Protein AF-X1QYJ2-F1 (afdb_monomer_lite)

Sequence (164 aa):
ENPDHSITTELITDHGEVVIMKATISLGDGVISTGFAEETRGSTQINQTSALENCETSAVGRALAFFGLAGTEIASADEVATAITQQHEKKLFASFVKTTQANEDNHDSLLAVREFLAEDNFDAAREAWAEISDDDKGSIWTATTKGGWLTTDERHKMKTWPSQ

Foldseek 3Di:
DQPFWDKDKDFPDDPPFKTKIKIFIGGHVGTQFMFIFMFGQPPDPCSVPCRHVLRRVRGVVRRCVSSVVDDDDDPDPVSVVVVVVVVVVVVVVVLVVLLVVLCVVLVVLLVQLVVCVVVLVLVSNVVSVVVRDPSSVVSLVPPPDDPGSDDPVSVVCNVPPDDD

Organism: NCBI:txid412755

Radius of gyration: 29.29 Å; chains: 1; bounding box: 62×26×76 Å

pLDDT: mean 82.9, std 13.65, range [44.88, 96.81]

Structure (mmCIF, N/CA/C/O backbone):
data_AF-X1QYJ2-F1
#
_entry.id   AF-X1QYJ2-F1
#
loop_
_atom_site.group_PDB
_atom_site.id
_atom_site.type_symbol
_atom_site.label_atom_id
_atom_site.label_alt_id
_atom_site.label_comp_id
_atom_site.label_asym_id
_atom_site.label_entity_id
_atom_site.label_seq_id
_atom_site.pdbx_PDB_ins_code
_atom_site.Cartn_x
_atom_site.Cartn_y
_atom_site.Cartn_z
_atom_site.occupancy
_atom_site.B_iso_or_equiv
_atom_site.auth_seq_id
_atom_site.auth_comp_id
_atom_site.auth_asym_id
_atom_site.auth_atom_id
_atom_site.pdbx_PDB_model_num
ATOM 1 N N . GLU A 1 1 ? -35.466 2.020 21.915 1.00 44.88 1 GLU A N 1
ATOM 2 C CA . GLU A 1 1 ? -34.548 2.170 23.061 1.00 44.88 1 GLU A CA 1
ATOM 3 C C . GLU A 1 1 ? -34.552 0.834 23.785 1.00 44.88 1 GLU A C 1
ATOM 5 O O . GLU A 1 1 ? -35.615 0.429 24.230 1.00 44.88 1 GLU A O 1
ATOM 10 N N . ASN A 1 2 ? -33.450 0.078 23.740 1.00 52.75 2 ASN A N 1
ATOM 11 C CA . ASN A 1 2 ? -33.375 -1.268 24.321 1.00 52.75 2 ASN A CA 1
ATOM 12 C C . ASN A 1 2 ? -32.739 -1.160 25.716 1.00 52.75 2 ASN A C 1
ATOM 14 O O . ASN A 1 2 ? -31.514 -1.069 25.780 1.00 52.75 2 ASN A O 1
ATOM 18 N N . PRO A 1 3 ? -33.522 -1.140 26.811 1.00 60.47 3 PRO A N 1
ATOM 19 C CA . PRO A 1 3 ? -32.992 -0.951 28.165 1.00 60.47 3 PRO A CA 1
ATOM 20 C C . PRO A 1 3 ? -32.080 -2.094 28.638 1.00 60.47 3 PRO A C 1
ATOM 22 O O . PRO A 1 3 ? -31.375 -1.920 29.627 1.00 60.47 3 PRO A O 1
ATOM 25 N N . ASP A 1 4 ? -32.042 -3.214 27.910 1.00 71.00 4 ASP A N 1
ATOM 26 C CA . ASP A 1 4 ? -31.322 -4.414 28.333 1.00 71.00 4 ASP A CA 1
ATOM 27 C C . ASP A 1 4 ? -29.976 -4.622 27.623 1.00 71.00 4 ASP A C 1
ATOM 29 O O . ASP A 1 4 ? -29.255 -5.533 28.005 1.00 71.00 4 ASP A O 1
ATOM 33 N N . HIS A 1 5 ? -29.601 -3.824 26.613 1.00 80.00 5 HIS A N 1
ATOM 34 C CA . HIS A 1 5 ? -28.293 -3.956 25.950 1.00 80.00 5 HIS A CA 1
ATOM 35 C C . HIS A 1 5 ? -27.319 -2.875 26.412 1.00 80.00 5 HIS A C 1
ATOM 37 O O . HIS A 1 5 ? -27.631 -1.686 26.335 1.00 80.00 5 HIS A O 1
ATOM 43 N N . SER A 1 6 ? -26.110 -3.270 26.805 1.00 87.19 6 SER A N 1
ATOM 44 C CA . SER A 1 6 ? -25.043 -2.330 27.152 1.00 87.19 6 SER A CA 1
ATOM 45 C C . SER A 1 6 ? -23.707 -2.737 26.540 1.00 87.19 6 SER A C 1
ATOM 47 O O . SER A 1 6 ? -23.430 -3.917 26.327 1.00 87.19 6 SER A O 1
ATOM 49 N N . ILE A 1 7 ? -22.879 -1.735 26.246 1.00 90.88 7 ILE A N 1
ATOM 50 C CA . ILE A 1 7 ? -21.448 -1.907 26.005 1.00 90.88 7 ILE A CA 1
ATOM 51 C C . ILE A 1 7 ? -20.738 -1.135 27.110 1.00 90.88 7 ILE A C 1
ATOM 53 O O . ILE A 1 7 ? -21.046 0.032 27.347 1.00 90.88 7 ILE A O 1
ATOM 57 N N . THR A 1 8 ? -19.816 -1.783 27.806 1.00 93.75 8 THR A N 1
ATOM 58 C CA . THR A 1 8 ? -19.026 -1.175 28.879 1.00 93.75 8 THR A CA 1
ATOM 59 C C . THR A 1 8 ? -17.553 -1.375 28.590 1.00 93.75 8 THR A C 1
ATOM 61 O O . THR A 1 8 ? -17.130 -2.493 28.299 1.00 93.75 8 THR A O 1
ATOM 64 N N . THR A 1 9 ? -16.784 -0.297 28.669 1.00 95.62 9 THR A N 1
ATOM 65 C CA . THR A 1 9 ? -15.333 -0.292 28.510 1.00 95.62 9 THR A CA 1
ATOM 66 C C . THR A 1 9 ? -14.659 -0.158 29.873 1.00 95.62 9 THR A C 1
ATOM 68 O O . THR A 1 9 ? -15.141 0.535 30.767 1.00 95.62 9 THR A O 1
ATOM 71 N N . GLU A 1 10 ? -13.564 -0.883 30.056 1.00 96.38 10 GLU A N 1
ATOM 72 C CA . GLU A 1 10 ? -12.782 -0.939 31.282 1.00 96.38 10 GLU A CA 1
ATOM 73 C C . GLU A 1 10 ? -11.310 -0.733 30.939 1.00 96.38 10 GLU A C 1
ATOM 75 O O . GLU A 1 10 ? -10.710 -1.531 30.210 1.00 96.38 10 GLU A O 1
ATOM 80 N N . LEU A 1 11 ? -10.735 0.345 31.476 1.00 95.81 11 LEU A N 1
ATOM 81 C CA . LEU A 1 11 ? -9.312 0.622 31.360 1.00 95.81 11 LEU A CA 1
ATOM 82 C C . LEU A 1 11 ? -8.555 -0.332 32.283 1.00 95.81 11 LEU A C 1
ATOM 84 O O . LEU A 1 11 ? -8.584 -0.188 33.503 1.00 95.81 11 LEU A O 1
ATOM 88 N N . ILE A 1 12 ? -7.869 -1.300 31.687 1.00 96.19 12 ILE A N 1
ATOM 89 C CA . ILE A 1 12 ? -7.093 -2.308 32.409 1.00 96.19 12 ILE A CA 1
ATOM 90 C C . ILE A 1 12 ? -5.717 -1.753 32.774 1.00 96.19 12 ILE A C 1
ATOM 92 O O . ILE A 1 12 ? -5.171 -2.063 33.833 1.00 96.19 12 ILE A O 1
ATOM 96 N N . THR A 1 13 ? -5.120 -0.946 31.897 1.00 91.94 13 THR A N 1
ATOM 97 C CA . THR A 1 13 ? -3.780 -0.387 32.104 1.00 91.94 13 THR A CA 1
ATOM 98 C C . THR A 1 13 ? -3.604 0.924 31.352 1.00 91.94 13 THR A C 1
ATOM 100 O O . THR A 1 13 ? -4.009 1.029 30.199 1.00 91.94 13 THR A O 1
ATOM 103 N N . ASP A 1 14 ? -2.941 1.886 31.996 1.00 83.94 14 ASP A N 1
ATOM 104 C CA . ASP A 1 14 ? -2.361 3.081 31.374 1.00 83.94 14 ASP A CA 1
ATOM 105 C C . ASP A 1 14 ? -1.033 3.420 32.074 1.00 83.94 14 ASP A C 1
ATOM 107 O O . ASP A 1 14 ? -0.933 4.344 32.882 1.00 83.94 14 ASP A O 1
ATOM 111 N N . HIS A 1 15 ? -0.002 2.605 31.836 1.00 80.19 15 HIS A N 1
ATOM 112 C CA . HIS A 1 15 ? 1.330 2.788 32.432 1.00 80.19 15 HIS A CA 1
ATOM 113 C C . HIS A 1 15 ? 2.241 3.660 31.552 1.00 80.19 15 HIS A C 1
ATOM 115 O O . HIS A 1 15 ? 3.422 3.370 31.376 1.00 80.19 15 HIS A O 1
ATOM 121 N N . GLY A 1 16 ? 1.692 4.737 30.985 1.00 74.31 16 GLY A N 1
ATOM 122 C CA . GLY A 1 16 ? 2.428 5.752 30.225 1.00 74.31 16 GLY A CA 1
ATOM 123 C C . GLY A 1 16 ? 2.807 5.338 28.802 1.00 74.31 16 GLY A C 1
ATOM 124 O O . GLY A 1 16 ? 2.575 6.107 27.877 1.00 74.31 16 GLY A O 1
ATOM 125 N N . GLU A 1 17 ? 3.343 4.137 28.597 1.00 86.50 17 GLU A N 1
ATOM 126 C CA . GLU A 1 17 ? 3.739 3.651 27.264 1.00 86.50 17 GLU A CA 1
ATOM 127 C C . GLU A 1 17 ? 2.674 2.780 26.603 1.00 86.50 17 GLU A C 1
ATOM 129 O O . GLU A 1 17 ? 2.580 2.753 25.382 1.00 86.50 17 GLU A O 1
ATOM 134 N N . VAL A 1 18 ? 1.849 2.091 27.387 1.00 91.44 18 VAL A N 1
ATOM 135 C CA . VAL A 1 18 ? 0.857 1.139 26.878 1.00 91.44 18 VAL A CA 1
ATOM 136 C C . VAL A 1 18 ? -0.494 1.410 27.516 1.00 91.44 18 VAL A C 1
ATOM 138 O O . VAL A 1 18 ? -0.585 1.606 28.732 1.00 91.44 18 VAL A O 1
ATOM 141 N N . VAL A 1 19 ? -1.532 1.383 26.682 1.00 94.12 19 VAL A N 1
ATOM 142 C CA . VAL A 1 19 ? -2.930 1.406 27.098 1.00 94.12 19 VAL A CA 1
ATOM 143 C C . VAL A 1 19 ? -3.564 0.056 26.791 1.00 94.12 19 VAL A C 1
ATOM 145 O O . VAL A 1 19 ? -3.483 -0.403 25.655 1.00 94.12 19 VAL A O 1
ATOM 148 N N . ILE A 1 20 ? -4.228 -0.554 27.773 1.00 95.50 20 ILE A N 1
ATOM 149 C CA . ILE A 1 20 ? -5.016 -1.782 27.592 1.00 95.50 20 ILE A CA 1
ATOM 150 C C . ILE A 1 20 ? -6.460 -1.499 27.986 1.00 95.50 20 ILE A C 1
ATOM 152 O O . ILE A 1 20 ? -6.725 -1.065 29.109 1.00 95.50 20 ILE A O 1
ATOM 156 N N . MET A 1 21 ? -7.392 -1.799 27.084 1.00 96.56 21 MET A N 1
ATOM 157 C CA . MET A 1 21 ? -8.827 -1.642 27.299 1.00 96.56 21 MET A CA 1
ATOM 158 C C . MET A 1 21 ? -9.548 -2.968 27.077 1.00 96.56 21 MET A C 1
ATOM 160 O O . MET A 1 21 ? -9.218 -3.736 26.171 1.00 96.56 21 MET A O 1
ATOM 164 N N . LYS A 1 22 ? -10.591 -3.204 27.869 1.00 96.81 22 LYS A N 1
ATOM 165 C CA . LYS A 1 22 ? -11.573 -4.263 27.652 1.00 96.81 22 LYS A CA 1
ATOM 166 C C . LYS A 1 22 ? -12.946 -3.660 27.389 1.00 96.81 22 LYS A C 1
ATOM 168 O O . LYS A 1 22 ? -13.447 -2.918 28.215 1.00 96.81 22 LYS A O 1
ATOM 173 N N . ALA A 1 23 ? -13.601 -4.043 26.305 1.00 96.06 23 ALA A N 1
ATOM 174 C CA . ALA A 1 23 ? -15.023 -3.826 26.088 1.00 96.06 23 ALA A CA 1
ATOM 175 C C . ALA A 1 23 ? -15.813 -5.095 26.433 1.00 96.06 23 ALA A C 1
ATOM 177 O O . ALA A 1 23 ? -15.363 -6.211 26.173 1.00 96.06 23 ALA A O 1
ATOM 178 N N . THR A 1 24 ? -17.001 -4.928 27.000 1.00 94.62 24 THR A N 1
ATOM 179 C CA . THR A 1 24 ? -17.948 -5.997 27.335 1.00 94.62 24 THR A CA 1
ATOM 180 C C . THR A 1 24 ? -19.318 -5.615 26.800 1.00 94.62 24 THR A C 1
ATOM 182 O O . THR A 1 24 ? -19.801 -4.527 27.095 1.00 94.62 24 THR A O 1
ATOM 185 N N . ILE A 1 25 ? -19.934 -6.496 26.018 1.00 91.25 25 ILE A N 1
ATOM 186 C CA . ILE A 1 25 ? -21.304 -6.366 25.522 1.00 91.25 25 ILE A CA 1
ATOM 187 C C . ILE A 1 25 ? -22.189 -7.279 26.362 1.00 91.25 25 ILE A C 1
ATOM 189 O O . ILE A 1 25 ? -21.930 -8.484 26.426 1.00 91.25 25 ILE A O 1
ATOM 193 N N . SER A 1 26 ? -23.240 -6.723 26.956 1.00 89.25 26 SER A N 1
ATOM 194 C CA . SER A 1 26 ? -24.167 -7.448 27.827 1.00 89.25 26 SER A CA 1
ATOM 195 C C . SER A 1 26 ? -25.616 -7.330 27.351 1.00 89.25 26 SER A C 1
ATOM 197 O O . SER A 1 26 ? -26.001 -6.339 26.726 1.00 89.25 26 SER A O 1
ATOM 199 N N . LEU A 1 27 ? -26.413 -8.361 27.644 1.00 85.19 27 LEU A N 1
ATOM 200 C CA . LEU A 1 27 ? -27.870 -8.384 27.508 1.00 85.19 27 LEU A CA 1
ATOM 201 C C . LEU A 1 27 ? -28.484 -8.820 28.841 1.00 85.19 27 LEU A C 1
ATOM 203 O O . LEU A 1 27 ? -28.323 -9.971 29.252 1.00 85.19 27 LEU A O 1
ATOM 207 N N . GLY A 1 28 ? -29.173 -7.898 29.510 1.00 82.44 28 GLY A N 1
ATOM 208 C CA . GLY A 1 28 ? -29.604 -8.067 30.895 1.00 82.44 28 GLY A CA 1
ATOM 209 C C . GLY A 1 28 ? -28.401 -8.350 31.799 1.00 82.44 28 GLY A C 1
ATOM 210 O O . GLY A 1 28 ? -27.387 -7.658 31.729 1.00 82.44 28 GLY A O 1
ATOM 211 N N . ASP A 1 29 ? -28.486 -9.418 32.590 1.00 77.06 29 ASP A N 1
ATOM 212 C CA . ASP A 1 29 ? -27.402 -9.861 33.480 1.00 77.06 29 ASP A CA 1
ATOM 213 C C . ASP A 1 29 ? -26.344 -10.741 32.778 1.00 77.06 29 ASP A C 1
ATOM 215 O O . ASP A 1 29 ? -25.382 -11.193 33.402 1.00 77.06 29 ASP A O 1
ATOM 219 N N . GLY A 1 30 ? -26.519 -11.030 31.484 1.00 82.12 30 GLY A N 1
ATOM 220 C CA . GLY A 1 30 ? -25.637 -11.911 30.721 1.00 82.12 30 GLY A CA 1
ATOM 221 C C . GLY A 1 30 ? -24.577 -11.150 29.930 1.00 82.12 30 GLY A C 1
ATOM 222 O O . GLY A 1 30 ? -24.900 -10.240 29.170 1.00 82.12 30 GLY A O 1
ATOM 223 N N . VAL A 1 31 ? -23.315 -11.576 30.029 1.00 89.44 31 VAL A N 1
ATOM 224 C CA . VAL A 1 31 ? -22.254 -11.138 29.108 1.00 89.44 31 VAL A CA 1
ATOM 225 C C . VAL A 1 31 ? -22.377 -11.919 27.805 1.00 89.44 31 VAL A C 1
ATOM 227 O O . VAL A 1 31 ? -22.343 -13.149 27.812 1.00 89.44 31 VAL A O 1
ATOM 230 N N . ILE A 1 32 ? -22.499 -11.205 26.689 1.00 87.12 32 ILE A N 1
ATOM 231 C CA . ILE A 1 32 ? -22.647 -11.801 25.360 1.00 87.12 32 ILE A CA 1
ATOM 232 C C . ILE A 1 32 ? -21.317 -11.845 24.611 1.00 87.12 32 ILE A C 1
ATOM 234 O O . ILE A 1 32 ? -21.040 -12.800 23.892 1.00 87.12 32 ILE A O 1
ATOM 238 N N . SER A 1 33 ? -20.498 -10.805 24.757 1.00 90.00 33 SER A N 1
ATOM 239 C CA . SER A 1 33 ? -19.219 -10.704 24.061 1.00 90.00 33 SER A CA 1
ATOM 240 C C . SER A 1 33 ? -18.252 -9.804 24.815 1.00 90.00 33 SER A C 1
ATOM 242 O O . SER A 1 33 ? -18.660 -8.933 25.583 1.00 90.00 33 SER A O 1
ATOM 244 N N . THR A 1 34 ? -16.961 -9.990 24.580 1.00 92.31 34 THR A N 1
ATOM 245 C CA . THR A 1 34 ? -15.906 -9.115 25.084 1.00 92.31 34 THR A CA 1
ATOM 246 C C . THR A 1 34 ? -14.895 -8.832 23.986 1.00 92.31 34 THR A C 1
ATOM 248 O O . THR A 1 34 ? -14.779 -9.586 23.030 1.00 92.31 34 THR A O 1
ATOM 251 N N . GLY A 1 35 ? -14.149 -7.743 24.107 1.00 92.94 35 GLY A N 1
ATOM 252 C CA . GLY A 1 35 ? -13.065 -7.407 23.195 1.00 92.94 35 GLY A CA 1
ATOM 253 C C . GLY A 1 35 ? -11.957 -6.721 23.963 1.00 92.94 35 GLY A C 1
ATOM 254 O O . GLY A 1 35 ? -12.224 -5.817 24.742 1.00 92.94 35 GLY A O 1
ATOM 255 N N . PHE A 1 36 ? -10.724 -7.167 23.775 1.00 95.44 36 PHE A N 1
ATOM 256 C CA . PHE A 1 36 ? -9.553 -6.525 24.362 1.00 95.44 36 PHE A CA 1
ATOM 257 C C . PHE A 1 36 ? -8.751 -5.840 23.274 1.00 95.44 36 PHE A C 1
ATOM 259 O O . PHE A 1 36 ? -8.610 -6.390 22.182 1.00 95.44 36 PHE A O 1
ATOM 266 N N . ALA A 1 37 ? -8.194 -4.683 23.591 1.00 92.69 37 ALA A N 1
ATOM 267 C CA . ALA A 1 37 ? -7.212 -4.020 22.757 1.00 92.69 37 ALA A CA 1
ATOM 268 C C . ALA A 1 37 ? -6.030 -3.553 23.596 1.00 92.69 37 ALA A C 1
ATOM 270 O O . ALA A 1 37 ? -6.145 -3.338 24.804 1.00 92.69 37 ALA A O 1
ATOM 271 N N . GLU A 1 38 ? -4.904 -3.415 22.914 1.00 94.00 38 GLU A N 1
ATOM 272 C CA . GLU A 1 38 ? -3.671 -2.858 23.433 1.00 94.00 38 GLU A CA 1
ATOM 273 C C . GLU A 1 38 ? -3.159 -1.859 22.400 1.00 94.00 38 GLU A C 1
ATOM 275 O O . GLU A 1 38 ? -3.102 -2.177 21.214 1.00 94.00 38 GLU A O 1
ATOM 280 N N . GLU A 1 39 ? -2.794 -0.663 22.849 1.00 92.06 39 GLU A N 1
ATOM 281 C CA . GLU A 1 39 ? -2.176 0.359 22.011 1.00 92.06 39 GLU A CA 1
ATOM 282 C C . GLU A 1 39 ? -0.921 0.881 22.708 1.00 92.06 39 GLU A C 1
ATOM 284 O O . GLU A 1 39 ? -0.943 1.249 23.886 1.00 92.06 39 GLU A O 1
ATOM 289 N N . THR A 1 40 ? 0.188 0.955 21.976 1.00 92.25 40 THR A N 1
ATOM 290 C CA . THR A 1 40 ? 1.426 1.567 22.471 1.00 92.25 40 THR A CA 1
ATOM 291 C C . THR A 1 40 ? 1.442 3.053 22.122 1.00 92.25 40 THR A C 1
ATOM 293 O O . THR A 1 40 ? 1.337 3.419 20.948 1.00 92.25 40 THR A O 1
ATOM 296 N N . ARG A 1 41 ? 1.617 3.937 23.107 1.00 90.12 41 ARG A N 1
ATOM 297 C CA . ARG A 1 41 ? 1.716 5.385 22.894 1.00 90.12 41 ARG A CA 1
ATOM 298 C C . ARG A 1 41 ? 2.908 5.705 21.996 1.00 90.12 41 ARG A C 1
ATOM 300 O O . ARG A 1 41 ? 4.030 5.278 22.237 1.00 90.12 41 ARG A O 1
ATOM 307 N N . GLY A 1 42 ? 2.652 6.455 20.932 1.00 85.00 42 GLY A N 1
ATOM 308 C CA . GLY A 1 42 ? 3.659 6.833 19.943 1.00 85.00 42 GLY A CA 1
ATOM 309 C C . GLY A 1 42 ? 4.037 5.767 18.909 1.00 85.00 42 GLY A C 1
ATOM 310 O O . GLY A 1 42 ? 4.843 6.080 18.036 1.00 85.00 42 GLY A O 1
ATOM 311 N N . SER A 1 43 ? 3.447 4.564 18.947 1.00 82.88 43 SER A N 1
ATOM 312 C CA . SER A 1 43 ? 3.654 3.524 17.913 1.00 82.88 43 SER A CA 1
ATOM 313 C C . SER A 1 43 ? 3.269 3.988 16.510 1.00 82.88 43 SER A C 1
ATOM 315 O O . SER A 1 43 ? 3.936 3.673 15.529 1.00 82.88 43 SER A O 1
ATOM 317 N N . THR A 1 44 ? 2.211 4.787 16.428 1.00 81.75 44 THR A N 1
ATOM 318 C CA . THR A 1 44 ? 1.727 5.424 15.210 1.00 81.75 44 THR A CA 1
ATOM 319 C C . THR A 1 44 ? 1.606 6.921 15.447 1.00 81.75 44 THR A C 1
ATOM 321 O O . THR A 1 44 ? 1.544 7.382 16.591 1.00 81.75 44 THR A O 1
ATOM 324 N N . GLN A 1 45 ? 1.523 7.706 14.371 1.00 76.44 45 GLN A N 1
ATOM 325 C CA . GLN A 1 45 ? 1.278 9.147 14.484 1.00 76.44 45 GLN A CA 1
ATOM 326 C C . GLN A 1 45 ? -0.013 9.452 15.266 1.00 76.44 45 GLN A C 1
ATOM 328 O O . GLN A 1 45 ? -0.077 10.450 15.974 1.00 76.44 45 GLN A O 1
ATOM 333 N N . ILE A 1 46 ? -1.011 8.567 15.189 1.00 80.12 46 ILE A N 1
ATOM 334 C CA . ILE A 1 46 ? -2.289 8.701 15.897 1.00 80.12 46 ILE A CA 1
ATOM 335 C C . ILE A 1 46 ? -2.113 8.349 17.383 1.00 80.12 46 ILE A C 1
ATOM 337 O O . ILE A 1 46 ? -2.552 9.088 18.266 1.00 80.12 46 ILE A O 1
ATOM 341 N N . ASN A 1 47 ? -1.380 7.275 17.683 1.00 84.38 47 ASN A N 1
ATOM 342 C CA . ASN A 1 47 ? -1.107 6.853 19.056 1.00 84.38 47 ASN A CA 1
ATOM 343 C C . ASN A 1 47 ? -0.151 7.794 19.811 1.00 84.38 47 ASN A C 1
ATOM 345 O O . ASN A 1 47 ? 0.008 7.642 21.021 1.00 84.38 47 ASN A O 1
ATOM 349 N N . GLN A 1 48 ? 0.476 8.782 19.161 1.00 83.25 48 GLN A N 1
ATOM 350 C CA . GLN A 1 48 ? 1.237 9.826 19.868 1.00 83.25 48 GLN A CA 1
ATOM 351 C C . GLN A 1 48 ? 0.350 10.664 20.797 1.00 83.25 48 GLN A C 1
ATOM 353 O O . GLN A 1 48 ? 0.799 11.059 21.869 1.00 83.25 48 GLN A O 1
ATOM 358 N N . THR A 1 49 ? -0.902 10.916 20.410 1.00 86.06 49 THR A N 1
ATOM 359 C CA . THR A 1 49 ? -1.828 11.763 21.180 1.00 86.06 49 THR A CA 1
ATOM 360 C C . THR A 1 49 ? -3.088 11.039 21.628 1.00 86.06 49 THR A C 1
ATOM 362 O O . THR A 1 49 ? -3.717 11.493 22.576 1.00 86.06 49 THR A O 1
ATOM 365 N N . SER A 1 50 ? -3.457 9.937 20.967 1.00 87.69 50 SER A N 1
ATOM 366 C CA . SER A 1 50 ? -4.796 9.339 21.092 1.00 87.69 50 SER A CA 1
ATOM 367 C C . SER A 1 50 ? -4.778 7.823 21.300 1.00 87.69 50 SER A C 1
ATOM 369 O O . SER A 1 50 ? -5.717 7.123 20.935 1.00 87.69 50 SER A O 1
ATOM 371 N N . ALA A 1 51 ? -3.700 7.291 21.885 1.00 88.25 51 ALA A N 1
ATOM 372 C CA . ALA A 1 51 ? -3.579 5.856 22.154 1.00 88.25 51 ALA A CA 1
ATOM 373 C C . ALA A 1 51 ? -4.681 5.312 23.076 1.00 88.25 51 ALA A C 1
ATOM 375 O O . ALA A 1 51 ? -5.031 4.143 22.970 1.00 88.25 51 ALA A O 1
ATOM 376 N N . LEU A 1 52 ? -5.240 6.136 23.972 1.00 92.06 52 LEU A N 1
ATOM 377 C CA . LEU A 1 52 ? -6.279 5.682 24.897 1.00 92.06 52 LEU A CA 1
ATOM 378 C C . LEU A 1 52 ? -7.617 5.496 24.186 1.00 92.06 52 LEU A C 1
ATOM 380 O O . LEU A 1 52 ? -8.238 4.443 24.300 1.00 92.06 52 LEU A O 1
ATOM 384 N N . GLU A 1 53 ? -8.022 6.492 23.408 1.00 91.75 53 GLU A N 1
ATOM 385 C CA . GLU A 1 53 ? -9.256 6.491 22.628 1.00 91.75 53 GLU A CA 1
ATOM 386 C C . GLU A 1 53 ? -9.197 5.448 21.500 1.00 91.75 53 GLU A C 1
ATOM 388 O O . GLU A 1 53 ? -10.173 4.738 21.241 1.00 91.75 53 GLU A O 1
ATOM 393 N N . ASN A 1 54 ? -8.032 5.290 20.865 1.00 89.56 54 ASN A N 1
ATOM 394 C CA . ASN A 1 54 ? -7.807 4.217 19.897 1.00 89.56 54 ASN A CA 1
ATOM 395 C C . ASN A 1 54 ? -7.942 2.843 20.554 1.00 89.56 54 ASN A C 1
ATOM 397 O O . ASN A 1 54 ? -8.628 1.976 20.021 1.00 89.56 54 ASN A O 1
ATOM 401 N N . CYS A 1 55 ? -7.376 2.662 21.748 1.00 92.56 55 CYS A N 1
ATOM 402 C CA . CYS A 1 55 ? -7.478 1.397 22.466 1.00 92.56 55 CYS A CA 1
ATOM 403 C C . CYS A 1 55 ? -8.934 1.092 22.832 1.00 92.56 55 CYS A C 1
ATOM 405 O O . CYS A 1 55 ? -9.405 -0.034 22.673 1.00 92.56 55 CYS A O 1
ATOM 407 N N . GLU A 1 56 ? -9.694 2.110 23.235 1.00 93.31 56 GLU A N 1
ATOM 408 C CA . GLU A 1 56 ? -11.114 1.960 23.530 1.00 93.31 56 GLU A CA 1
ATOM 409 C C . GLU A 1 56 ? -11.936 1.515 22.322 1.00 93.31 56 GLU A C 1
ATOM 411 O O . GLU A 1 56 ? -12.671 0.525 22.383 1.00 93.31 56 GLU A O 1
ATOM 416 N N . THR A 1 57 ? -11.774 2.209 21.201 1.00 92.69 57 THR A N 1
ATOM 417 C CA . THR A 1 57 ? -12.505 1.899 19.970 1.00 92.69 57 THR A CA 1
ATOM 418 C C . THR A 1 57 ? -12.097 0.546 19.383 1.00 92.69 57 THR A C 1
ATOM 420 O O . THR A 1 57 ? -12.969 -0.217 18.961 1.00 92.69 57 THR A O 1
ATOM 423 N N . SER A 1 58 ? -10.811 0.186 19.446 1.00 89.81 58 SER A N 1
ATOM 424 C CA . SER A 1 58 ? -10.296 -1.140 19.089 1.00 89.81 58 SER A CA 1
ATOM 425 C C . SER A 1 58 ? -10.929 -2.247 19.945 1.00 89.81 58 SER A C 1
ATOM 427 O O . SER A 1 58 ? -11.345 -3.282 19.414 1.00 89.81 58 SER A O 1
ATOM 429 N N . ALA A 1 59 ? -11.058 -2.039 21.261 1.00 92.94 59 ALA A N 1
ATOM 430 C CA . ALA A 1 59 ? 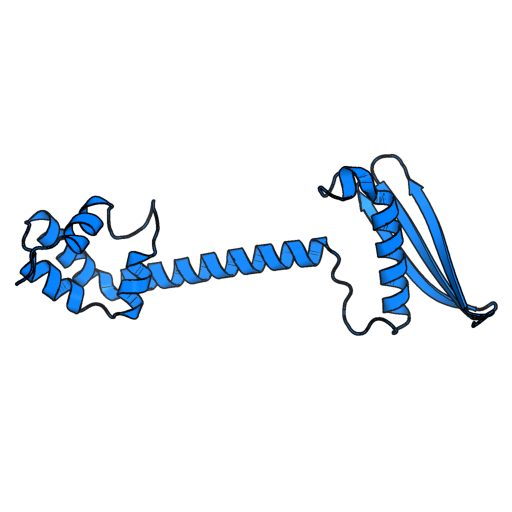-11.670 -3.009 22.167 1.00 92.94 59 ALA A CA 1
ATOM 431 C C . ALA A 1 59 ? -13.164 -3.203 21.857 1.00 92.94 59 ALA A C 1
ATOM 433 O O . ALA A 1 59 ? -13.634 -4.340 21.754 1.00 92.94 59 ALA A O 1
ATOM 434 N N . VAL A 1 60 ? -13.902 -2.109 21.636 1.00 91.00 60 VAL A N 1
ATOM 435 C CA . VAL A 1 60 ? -15.327 -2.144 21.260 1.00 91.00 60 VAL A CA 1
ATOM 436 C C . VAL A 1 60 ? -15.528 -2.822 19.910 1.00 91.00 60 VAL A C 1
ATOM 438 O O . VAL A 1 60 ? -16.398 -3.686 19.789 1.00 91.00 60 VAL A O 1
ATOM 441 N N . GLY A 1 61 ? -14.701 -2.488 18.915 1.00 87.19 61 GLY A N 1
ATOM 442 C CA . GLY A 1 61 ? -14.715 -3.140 17.610 1.00 87.19 61 GLY A CA 1
ATOM 443 C C . GLY A 1 61 ? -14.599 -4.652 17.767 1.00 87.19 61 GLY A C 1
ATOM 444 O O . GLY A 1 61 ? -15.481 -5.387 17.323 1.00 87.19 61 GLY A O 1
ATOM 445 N N . ARG A 1 62 ? -13.571 -5.122 18.486 1.00 85.25 62 ARG A N 1
ATOM 446 C CA . ARG A 1 62 ? -13.332 -6.556 18.732 1.00 85.25 62 ARG A CA 1
ATOM 447 C C . ARG A 1 62 ? -14.507 -7.238 19.424 1.00 85.25 62 ARG A C 1
ATOM 449 O O . ARG A 1 62 ? -14.903 -8.322 18.999 1.00 85.25 62 ARG A O 1
ATOM 456 N N . ALA A 1 63 ? -15.127 -6.579 20.401 1.00 88.81 63 ALA A N 1
ATOM 457 C CA . ALA A 1 63 ? -16.316 -7.106 21.061 1.00 88.81 63 ALA A CA 1
ATOM 458 C C . ALA A 1 63 ? -17.508 -7.241 20.094 1.00 88.81 63 ALA A C 1
ATOM 460 O O . ALA A 1 63 ? -18.205 -8.257 20.115 1.00 88.81 63 ALA A O 1
ATOM 461 N N . LEU A 1 64 ? -17.727 -6.261 19.212 1.00 84.62 64 LEU A N 1
ATOM 462 C CA . LEU A 1 64 ? -18.798 -6.292 18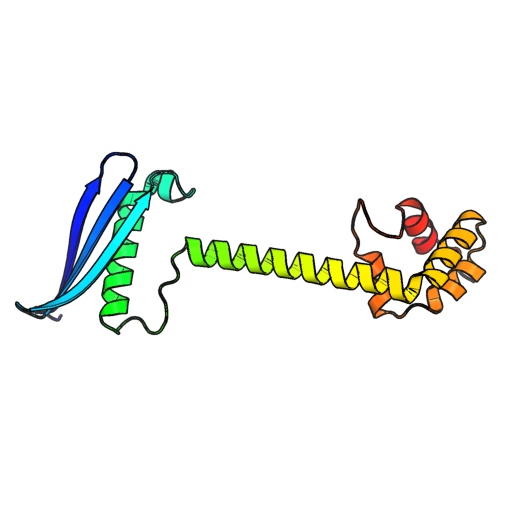.207 1.00 84.62 64 LEU A CA 1
ATOM 463 C C . LEU A 1 64 ? -18.567 -7.364 17.132 1.00 84.62 64 LEU A C 1
ATOM 465 O O . LEU A 1 64 ? -19.524 -8.013 16.701 1.00 84.62 64 LEU A O 1
ATOM 469 N N . ALA A 1 65 ? -17.314 -7.595 16.728 1.00 80.44 65 ALA A N 1
ATOM 470 C CA . ALA A 1 65 ? -16.982 -8.687 15.816 1.00 80.44 65 ALA A CA 1
ATOM 471 C C . ALA A 1 65 ? -17.192 -10.058 16.446 1.00 80.44 65 ALA A C 1
ATOM 473 O O . ALA A 1 65 ? -17.815 -10.916 15.824 1.00 80.44 65 ALA A O 1
ATOM 474 N N . PHE A 1 66 ? -16.756 -10.262 17.690 1.00 77.94 66 PHE A N 1
ATOM 475 C CA . PHE A 1 66 ? -17.005 -11.521 18.395 1.00 77.94 66 PHE A CA 1
ATOM 476 C C . PHE A 1 66 ? -18.486 -11.749 18.704 1.00 77.94 66 PHE A C 1
ATOM 478 O O . PHE A 1 66 ? -18.926 -12.894 18.747 1.00 77.94 66 PHE A O 1
ATOM 485 N N . PHE A 1 67 ? -19.280 -10.683 18.819 1.00 78.94 67 PHE A N 1
ATOM 486 C CA . PHE A 1 67 ? -20.734 -10.790 18.925 1.00 78.94 67 PHE A CA 1
ATOM 487 C C . PHE A 1 67 ? -21.408 -11.236 17.608 1.00 78.94 67 PHE A C 1
ATOM 489 O O . PHE A 1 67 ? -22.597 -11.543 17.592 1.00 78.94 67 PHE A O 1
ATOM 496 N N . GLY A 1 68 ? -20.677 -11.292 16.490 1.00 68.69 68 GLY A N 1
ATOM 497 C CA . GLY A 1 68 ? -21.229 -11.675 15.187 1.00 68.69 68 GLY A CA 1
ATOM 498 C C . GLY A 1 68 ? -22.049 -10.572 14.510 1.00 68.69 68 GLY A C 1
ATOM 499 O O . GLY 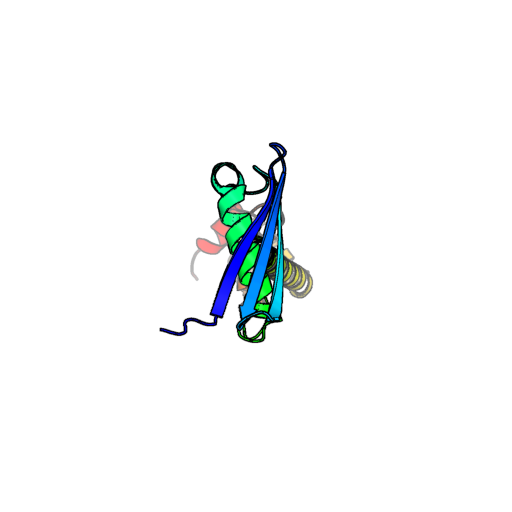A 1 68 ? -22.701 -10.835 13.502 1.00 68.69 68 GLY A O 1
ATOM 500 N N . LEU A 1 69 ? -22.008 -9.340 15.037 1.00 61.47 69 LEU A N 1
ATOM 501 C CA . LEU A 1 69 ? -22.588 -8.156 14.393 1.00 61.47 69 LEU A CA 1
ATOM 502 C C . LEU A 1 69 ? -21.599 -7.416 13.485 1.00 61.47 69 LEU A C 1
ATOM 504 O O . LEU A 1 69 ? -22.035 -6.608 12.666 1.00 61.47 69 LEU A O 1
ATOM 508 N N . ALA A 1 70 ? -20.295 -7.699 13.575 1.00 52.28 70 ALA A N 1
ATOM 509 C CA . ALA A 1 70 ? -19.363 -7.328 12.516 1.00 52.28 70 ALA A CA 1
ATOM 510 C C . ALA A 1 70 ? -19.227 -8.506 11.545 1.00 52.28 70 ALA A C 1
ATOM 512 O O . ALA A 1 70 ? -18.595 -9.520 11.846 1.00 52.28 70 ALA A O 1
ATOM 513 N N . GLY A 1 71 ? -19.853 -8.383 10.375 1.00 46.75 71 GLY A N 1
ATOM 514 C CA . GLY A 1 71 ? -19.522 -9.235 9.243 1.00 46.75 71 GLY A CA 1
ATOM 515 C C . GLY A 1 71 ? -18.046 -9.046 8.903 1.00 46.75 71 GLY A C 1
ATOM 516 O O . GLY A 1 71 ? -17.627 -7.926 8.643 1.00 46.75 71 GLY A O 1
ATOM 517 N N . THR A 1 72 ? -17.295 -10.149 8.931 1.00 47.09 72 THR A N 1
ATOM 518 C CA . THR A 1 72 ? -15.969 -10.324 8.317 1.00 47.09 72 THR A CA 1
ATOM 519 C C . THR A 1 72 ? -14.905 -9.280 8.691 1.00 47.09 72 THR A C 1
ATOM 521 O O . THR A 1 72 ? -14.807 -8.233 8.068 1.00 47.09 72 THR A O 1
ATOM 524 N N . GLU A 1 73 ? -14.032 -9.672 9.624 1.00 46.50 73 GLU A N 1
ATOM 525 C CA . GLU A 1 73 ? -12.644 -9.197 9.763 1.00 46.50 73 GLU A CA 1
ATOM 526 C C . GLU A 1 73 ? -12.438 -7.792 10.355 1.00 46.50 73 GLU A C 1
ATOM 528 O O . GLU A 1 73 ? -12.618 -6.763 9.712 1.00 46.50 73 GLU A O 1
ATOM 533 N N . ILE A 1 74 ? -11.940 -7.749 11.593 1.00 46.94 74 ILE A N 1
ATOM 534 C CA . ILE A 1 74 ? -11.258 -6.559 12.108 1.00 46.94 74 ILE A CA 1
ATOM 535 C C . ILE A 1 74 ? -9.800 -6.695 11.718 1.00 46.94 74 ILE A C 1
ATOM 537 O O . ILE A 1 74 ? -9.012 -7.278 12.459 1.00 46.94 74 ILE A O 1
ATOM 541 N N . ALA A 1 75 ? -9.467 -6.163 10.550 1.00 55.31 75 ALA A N 1
ATOM 542 C CA . ALA A 1 75 ? -8.123 -5.676 10.316 1.00 55.31 75 ALA A CA 1
ATOM 543 C C . ALA A 1 75 ? -8.033 -4.299 10.993 1.00 55.31 75 ALA A C 1
ATOM 545 O O . ALA A 1 75 ? -8.761 -3.369 10.643 1.00 55.31 75 ALA A O 1
ATOM 546 N N . SER A 1 76 ? -7.187 -4.192 12.010 1.00 57.69 76 SER A N 1
ATOM 547 C CA . SER A 1 76 ? -6.796 -2.938 12.653 1.00 57.69 76 SER A CA 1
ATOM 548 C C . SER A 1 76 ? -6.272 -1.920 11.627 1.00 57.69 76 SER A C 1
ATOM 550 O O . SER A 1 76 ? -5.855 -2.275 10.522 1.00 57.69 76 SER A O 1
ATOM 552 N N . ALA A 1 77 ? -6.271 -0.631 11.980 1.00 52.94 77 ALA A N 1
ATOM 553 C CA . ALA A 1 77 ? -5.762 0.430 11.104 1.00 52.94 77 ALA A CA 1
ATOM 554 C C . ALA A 1 77 ? -4.309 0.177 10.640 1.00 52.94 77 ALA A C 1
ATOM 556 O O . ALA A 1 77 ? -3.952 0.501 9.505 1.00 52.94 77 ALA A O 1
ATOM 557 N N . ASP A 1 78 ? -3.511 -0.489 11.477 1.00 53.88 78 ASP A N 1
ATOM 558 C CA . ASP A 1 78 ? -2.145 -0.905 11.164 1.00 53.88 78 ASP A CA 1
ATOM 559 C C . ASP A 1 78 ? -2.085 -2.092 10.196 1.00 53.88 78 ASP A C 1
ATOM 561 O O . ASP A 1 78 ? -1.211 -2.136 9.327 1.00 53.88 78 ASP A O 1
ATOM 565 N N . GLU A 1 79 ? -3.038 -3.027 10.266 1.00 52.75 79 GLU A N 1
ATOM 566 C CA . GLU A 1 79 ? -3.152 -4.135 9.309 1.00 52.75 79 GLU A CA 1
ATOM 567 C C . GLU A 1 79 ? -3.544 -3.632 7.915 1.00 52.75 79 GLU A C 1
ATOM 569 O O . GLU A 1 79 ? -3.012 -4.113 6.914 1.00 52.75 79 GLU A O 1
ATOM 574 N N . VAL A 1 80 ? -4.381 -2.593 7.830 1.00 57.69 80 VAL A N 1
ATOM 575 C CA . VAL A 1 80 ? -4.716 -1.940 6.555 1.00 57.69 80 VAL A CA 1
ATOM 576 C C . VAL A 1 80 ? -3.529 -1.139 6.007 1.00 57.69 80 VAL A C 1
ATOM 578 O O . VAL A 1 80 ? -3.204 -1.262 4.825 1.00 57.69 80 VAL A O 1
ATOM 581 N N . ALA A 1 81 ? -2.832 -0.360 6.839 1.00 56.56 81 ALA A N 1
ATOM 582 C CA . ALA A 1 81 ? -1.647 0.395 6.415 1.00 56.56 81 ALA A CA 1
ATOM 583 C C . ALA A 1 81 ? -0.500 -0.529 5.956 1.00 56.56 81 ALA A C 1
ATOM 585 O O . ALA A 1 81 ? 0.154 -0.279 4.935 1.00 56.56 81 ALA A O 1
ATOM 586 N N . THR A 1 82 ? -0.302 -1.644 6.661 1.00 58.66 82 THR A N 1
ATOM 587 C CA . THR A 1 82 ? 0.652 -2.692 6.284 1.00 58.66 82 THR A CA 1
ATOM 588 C C . THR A 1 82 ? 0.228 -3.376 4.986 1.00 58.66 82 THR A C 1
ATOM 590 O O . THR A 1 82 ? 1.061 -3.567 4.100 1.00 58.66 82 THR A O 1
ATOM 593 N N . ALA A 1 83 ? -1.062 -3.680 4.809 1.00 57.06 83 ALA A N 1
ATOM 594 C CA . ALA A 1 83 ? -1.573 -4.258 3.568 1.00 57.06 83 ALA A CA 1
ATOM 595 C C . ALA A 1 83 ? -1.365 -3.324 2.362 1.00 57.06 83 ALA A C 1
ATOM 597 O O . ALA A 1 83 ? -0.941 -3.787 1.303 1.00 57.06 83 ALA A O 1
ATOM 598 N N . ILE A 1 84 ? -1.582 -2.013 2.517 1.00 66.25 84 ILE A N 1
ATOM 599 C CA . ILE A 1 84 ? -1.320 -1.014 1.466 1.00 66.25 84 ILE A CA 1
ATOM 600 C C . ILE A 1 84 ? 0.175 -0.960 1.128 1.00 66.25 84 ILE A C 1
ATOM 602 O O . ILE A 1 84 ? 0.546 -0.951 -0.048 1.00 66.25 84 ILE A O 1
ATOM 606 N N . THR A 1 85 ? 1.042 -0.977 2.144 1.00 67.94 85 THR A N 1
ATOM 607 C CA . THR A 1 85 ? 2.501 -0.977 1.950 1.00 67.94 85 THR A CA 1
ATOM 608 C C . THR A 1 85 ? 2.952 -2.233 1.199 1.00 67.94 85 THR A C 1
ATOM 610 O O . THR A 1 85 ? 3.635 -2.129 0.182 1.00 67.94 85 THR A O 1
ATOM 613 N N . GLN A 1 86 ? 2.471 -3.414 1.599 1.00 68.00 86 GLN A N 1
ATOM 614 C CA . GLN A 1 86 ? 2.760 -4.678 0.915 1.00 68.00 86 GLN A CA 1
ATOM 615 C C . GLN A 1 86 ? 2.217 -4.713 -0.521 1.00 68.00 86 GLN A C 1
ATOM 617 O O . GLN A 1 86 ? 2.847 -5.285 -1.410 1.00 68.00 86 GLN A O 1
ATOM 622 N N . GLN A 1 87 ? 1.049 -4.116 -0.782 1.00 69.25 87 GLN A N 1
ATOM 623 C CA . GLN A 1 87 ? 0.510 -3.993 -2.140 1.00 69.25 87 GLN A CA 1
ATOM 624 C C . GLN A 1 87 ? 1.389 -3.095 -3.016 1.00 69.25 87 GLN A C 1
ATOM 626 O O . GLN A 1 87 ? 1.652 -3.433 -4.173 1.00 69.25 87 GLN A O 1
ATOM 631 N N . HIS A 1 88 ? 1.873 -1.979 -2.469 1.00 75.31 88 HIS A N 1
ATOM 632 C CA . HIS A 1 88 ? 2.788 -1.080 -3.165 1.00 75.31 88 HIS A CA 1
ATOM 633 C C . HIS A 1 88 ? 4.129 -1.765 -3.469 1.00 75.31 88 HIS A C 1
ATOM 635 O O . HIS A 1 88 ? 4.575 -1.745 -4.616 1.00 75.31 88 HIS A O 1
ATOM 641 N N . GLU A 1 89 ? 4.720 -2.459 -2.493 1.00 76.31 89 GLU A N 1
ATOM 642 C CA . GLU A 1 89 ? 5.954 -3.233 -2.673 1.00 76.31 89 GLU A CA 1
ATOM 643 C C . GLU A 1 89 ? 5.796 -4.346 -3.714 1.00 76.31 89 GLU A C 1
ATOM 645 O O . GLU A 1 89 ? 6.635 -4.476 -4.604 1.00 76.31 89 GLU A O 1
ATOM 650 N N . LYS A 1 90 ? 4.688 -5.100 -3.679 1.00 79.75 90 LYS A N 1
ATOM 651 C CA . LYS A 1 90 ? 4.379 -6.119 -4.696 1.00 79.75 90 LYS A CA 1
ATOM 652 C C . LYS A 1 90 ? 4.266 -5.517 -6.093 1.00 79.75 90 LYS A C 1
ATOM 654 O O . LYS A 1 90 ? 4.755 -6.114 -7.049 1.00 79.75 90 LYS A O 1
ATOM 659 N N . LYS A 1 91 ? 3.647 -4.340 -6.226 1.00 81.62 91 LYS A N 1
ATOM 660 C CA . LYS A 1 91 ? 3.527 -3.642 -7.512 1.00 81.62 91 LYS A CA 1
ATOM 661 C C . LYS A 1 91 ? 4.890 -3.176 -8.029 1.00 81.62 91 LYS A C 1
ATOM 663 O O . LYS A 1 91 ? 5.179 -3.375 -9.208 1.00 81.62 91 LYS A O 1
ATOM 668 N N . LEU A 1 92 ? 5.732 -2.611 -7.159 1.00 81.06 92 LEU A N 1
ATOM 669 C CA . LEU A 1 92 ? 7.109 -2.248 -7.506 1.00 81.06 92 LEU A CA 1
ATOM 670 C C . LEU A 1 92 ? 7.914 -3.476 -7.932 1.00 81.06 92 LEU A C 1
ATOM 672 O O . LEU A 1 92 ? 8.523 -3.460 -9.000 1.00 81.06 92 LEU A O 1
ATOM 676 N N . PHE A 1 93 ? 7.859 -4.559 -7.159 1.00 82.44 93 PHE A N 1
ATOM 677 C CA . PHE A 1 93 ? 8.558 -5.798 -7.478 1.00 82.44 93 PHE A CA 1
ATOM 678 C C . PHE A 1 93 ? 8.095 -6.390 -8.816 1.00 82.44 93 PHE A C 1
ATOM 680 O O . PHE A 1 93 ? 8.923 -6.708 -9.662 1.00 82.44 93 PHE A O 1
ATOM 687 N N . ALA A 1 94 ? 6.783 -6.457 -9.063 1.00 84.19 94 ALA A N 1
ATOM 688 C CA . ALA A 1 94 ? 6.241 -6.925 -10.337 1.00 84.19 94 ALA A CA 1
ATOM 689 C C . ALA A 1 94 ? 6.708 -6.058 -11.519 1.00 84.19 94 ALA A C 1
ATOM 691 O O . ALA A 1 94 ? 7.091 -6.589 -12.559 1.00 84.19 94 ALA A O 1
ATOM 692 N N . SER A 1 95 ? 6.733 -4.729 -11.352 1.00 81.62 95 SER A N 1
ATOM 693 C CA . SER A 1 95 ? 7.247 -3.820 -12.386 1.00 81.62 95 SER A CA 1
ATOM 694 C C . SER A 1 95 ? 8.747 -4.009 -12.644 1.00 81.62 95 SER A C 1
ATOM 696 O O . SER A 1 95 ? 9.184 -3.972 -13.794 1.00 81.62 95 SER A O 1
ATOM 698 N N . PHE A 1 96 ? 9.526 -4.282 -11.594 1.00 82.75 96 PHE A N 1
ATOM 699 C CA . PHE A 1 96 ? 10.958 -4.548 -11.689 1.00 82.75 96 PHE A CA 1
ATOM 700 C C . PHE A 1 96 ? 11.248 -5.867 -12.413 1.00 82.75 96 PHE A C 1
ATOM 702 O O . PHE A 1 96 ? 12.083 -5.897 -13.317 1.00 82.75 96 PHE A O 1
ATOM 709 N N . VAL A 1 97 ? 10.523 -6.939 -12.073 1.00 86.75 97 VAL A N 1
ATOM 710 C CA . VAL A 1 97 ? 10.633 -8.242 -12.747 1.00 86.75 97 VAL A CA 1
ATOM 711 C C . VAL A 1 97 ? 10.276 -8.110 -14.224 1.00 86.75 97 VAL A C 1
ATOM 713 O O . VAL A 1 97 ? 11.072 -8.516 -15.066 1.00 86.75 97 VAL A O 1
ATOM 716 N N . LYS A 1 98 ? 9.144 -7.467 -14.548 1.00 87.94 98 LYS A N 1
ATOM 717 C CA . LYS A 1 98 ? 8.728 -7.245 -15.942 1.00 87.94 98 LYS A CA 1
ATOM 718 C C . LYS A 1 98 ? 9.794 -6.491 -16.738 1.00 87.94 98 LYS A C 1
ATOM 720 O O . LYS A 1 98 ? 10.130 -6.876 -17.848 1.00 87.94 98 LYS A O 1
ATOM 725 N N . THR A 1 99 ? 10.353 -5.435 -16.152 1.00 86.25 99 THR A N 1
ATOM 726 C CA . THR A 1 99 ? 11.411 -4.641 -16.792 1.00 86.25 99 THR A CA 1
ATOM 727 C C . THR A 1 99 ? 12.683 -5.459 -17.011 1.00 86.25 99 THR A C 1
ATOM 729 O O . THR A 1 99 ? 13.306 -5.352 -18.061 1.00 86.25 99 THR A O 1
ATOM 732 N N . THR A 1 100 ? 13.085 -6.264 -16.026 1.00 87.25 100 THR A N 1
ATOM 733 C CA . THR A 1 100 ? 14.296 -7.094 -16.118 1.00 87.25 100 THR A CA 1
ATOM 734 C C . THR A 1 100 ? 14.145 -8.146 -17.207 1.00 87.25 100 THR A C 1
ATOM 736 O O . THR A 1 100 ? 15.025 -8.269 -18.049 1.00 87.25 100 THR A O 1
ATOM 739 N N . GLN A 1 101 ? 12.996 -8.818 -17.247 1.00 90.25 101 GLN A N 1
ATOM 740 C CA . GLN A 1 101 ? 12.687 -9.799 -18.278 1.00 90.25 101 GLN A CA 1
ATOM 741 C C . GLN A 1 101 ? 12.648 -9.167 -19.676 1.00 90.25 101 GLN A C 1
ATOM 743 O O . GLN A 1 101 ? 13.292 -9.675 -20.583 1.00 90.25 101 GLN A O 1
ATOM 748 N N . ALA A 1 102 ? 12.008 -8.004 -19.832 1.00 90.94 102 ALA A N 1
ATOM 749 C CA . ALA A 1 102 ? 12.010 -7.273 -21.100 1.00 90.94 102 ALA A CA 1
ATOM 750 C C . ALA A 1 102 ? 13.432 -6.907 -21.567 1.00 90.94 102 ALA A C 1
ATOM 752 O O . ALA A 1 102 ? 13.710 -6.943 -22.764 1.00 90.94 102 ALA A O 1
ATOM 753 N N . ASN A 1 103 ? 14.342 -6.574 -20.643 1.00 89.19 103 ASN A N 1
ATOM 754 C CA . ASN A 1 103 ? 15.743 -6.317 -20.986 1.00 89.19 103 ASN A CA 1
ATOM 755 C C . ASN A 1 103 ? 16.475 -7.591 -21.430 1.00 89.19 103 ASN A C 1
ATOM 757 O O . ASN A 1 103 ? 17.276 -7.528 -22.355 1.00 89.19 103 ASN A O 1
ATOM 761 N N . GLU A 1 104 ? 16.242 -8.718 -20.754 1.00 90.06 104 GLU A N 1
ATOM 762 C CA . GLU A 1 104 ? 16.874 -10.004 -21.077 1.00 90.06 104 GLU A CA 1
ATOM 763 C C . GLU A 1 104 ? 16.380 -10.549 -22.421 1.00 90.06 104 GLU A C 1
ATOM 765 O O . GLU A 1 104 ? 17.193 -10.886 -23.280 1.00 90.06 104 GLU A O 1
ATOM 770 N N . ASP A 1 105 ? 15.064 -10.554 -22.637 1.00 93.69 105 ASP A N 1
ATOM 771 C CA . ASP A 1 105 ? 14.433 -11.078 -23.853 1.00 93.69 105 ASP A CA 1
ATOM 772 C C . ASP A 1 105 ? 14.811 -10.262 -25.101 1.00 93.69 105 ASP A C 1
ATOM 774 O O . ASP A 1 105 ? 14.867 -10.799 -26.205 1.00 93.69 105 ASP A O 1
ATOM 778 N N . ASN A 1 106 ? 15.113 -8.971 -24.926 1.00 94.25 106 ASN A N 1
ATOM 779 C CA . ASN A 1 106 ? 15.474 -8.053 -26.009 1.00 94.25 106 ASN A CA 1
ATOM 780 C C . ASN A 1 106 ? 16.950 -7.628 -25.968 1.00 94.25 106 ASN A C 1
ATOM 782 O O . ASN A 1 106 ? 17.311 -6.612 -26.563 1.00 94.25 106 ASN A O 1
ATOM 786 N N . HIS A 1 107 ? 17.804 -8.368 -25.255 1.00 92.19 107 HIS A N 1
ATOM 787 C CA . HIS A 1 107 ? 19.186 -7.978 -24.967 1.00 92.19 107 HIS A CA 1
ATOM 788 C C . HIS A 1 107 ? 19.997 -7.605 -26.221 1.00 92.19 107 HIS A C 1
ATOM 790 O O . HIS A 1 107 ? 20.689 -6.586 -26.224 1.00 92.19 107 HIS A O 1
ATOM 796 N N . ASP A 1 108 ? 19.884 -8.387 -27.296 1.00 95.12 108 ASP A N 1
ATOM 797 C CA . ASP A 1 108 ? 20.674 -8.185 -28.516 1.00 95.12 108 ASP A CA 1
ATOM 798 C C . ASP A 1 108 ? 20.233 -6.933 -29.285 1.00 95.12 108 ASP A C 1
ATOM 800 O O . ASP A 1 108 ? 21.064 -6.076 -29.598 1.00 95.12 108 ASP A O 1
ATOM 804 N N . SER A 1 109 ? 18.926 -6.758 -29.506 1.00 94.56 109 SER A N 1
ATOM 805 C CA . SER A 1 109 ? 18.378 -5.544 -30.125 1.00 94.56 109 SER A CA 1
ATOM 806 C C . SER A 1 109 ? 18.689 -4.308 -29.271 1.00 94.56 109 SER A C 1
ATOM 808 O O . SER A 1 109 ? 19.029 -3.246 -29.788 1.00 94.56 109 SER A O 1
ATOM 810 N N . LEU A 1 110 ? 18.658 -4.444 -27.945 1.00 93.00 110 LEU A N 1
ATOM 811 C CA . LEU A 1 110 ? 19.003 -3.386 -27.001 1.00 93.00 110 LEU A CA 1
ATOM 812 C C . LEU A 1 110 ? 20.492 -3.005 -27.003 1.00 93.00 110 LEU A C 1
ATOM 814 O O . LEU A 1 110 ? 20.812 -1.828 -26.807 1.00 93.00 110 LEU A O 1
ATOM 818 N N . LEU A 1 111 ? 21.400 -3.962 -27.209 1.00 94.06 111 LEU A N 1
ATOM 819 C CA . LEU A 1 111 ? 22.823 -3.690 -27.427 1.00 94.06 111 LEU A CA 1
ATOM 820 C C . LEU A 1 111 ? 23.047 -2.970 -28.758 1.00 94.06 111 LEU A C 1
ATOM 822 O O . LEU A 1 111 ? 23.726 -1.943 -28.772 1.00 94.06 111 LEU A O 1
ATOM 826 N N . ALA A 1 112 ? 22.420 -3.452 -29.833 1.00 95.12 112 ALA A N 1
ATOM 827 C CA . ALA A 1 112 ? 22.515 -2.846 -31.157 1.00 95.12 112 ALA A CA 1
ATOM 828 C C . ALA A 1 112 ? 22.019 -1.391 -31.150 1.00 95.12 112 ALA A C 1
ATOM 830 O O . ALA A 1 112 ? 22.690 -0.500 -31.666 1.00 95.12 112 ALA A O 1
ATOM 831 N N . VAL A 1 113 ? 20.894 -1.111 -30.478 1.00 94.25 113 VAL A N 1
ATOM 832 C CA . VAL A 1 113 ? 20.393 0.262 -30.295 1.00 94.25 113 VAL A CA 1
ATOM 833 C C . VAL A 1 113 ? 21.451 1.155 -29.649 1.00 94.25 113 VAL A C 1
ATOM 835 O O . VAL A 1 113 ? 21.687 2.259 -30.134 1.00 94.25 113 VAL A O 1
ATOM 838 N N . ARG A 1 114 ? 22.109 0.706 -28.574 1.00 92.50 114 ARG A N 1
ATOM 839 C CA . ARG A 1 114 ? 23.143 1.511 -27.909 1.00 92.50 114 ARG A CA 1
ATOM 840 C C . ARG A 1 114 ? 24.368 1.736 -28.792 1.00 92.50 114 ARG A C 1
ATOM 842 O O . ARG A 1 114 ? 24.889 2.847 -28.816 1.00 92.50 114 ARG A O 1
ATOM 849 N N . GLU A 1 115 ? 24.815 0.706 -29.505 1.00 94.94 115 GLU A N 1
ATOM 850 C CA . GLU A 1 115 ? 25.955 0.790 -30.423 1.00 94.94 115 GLU A CA 1
ATOM 851 C C . GLU A 1 115 ? 25.684 1.815 -31.531 1.00 94.94 115 GLU A C 1
ATOM 853 O O . GLU A 1 115 ? 26.432 2.780 -31.685 1.00 94.94 115 GLU A O 1
ATOM 858 N N . PHE A 1 116 ? 24.533 1.714 -32.196 1.00 95.19 116 PHE A N 1
ATOM 859 C CA . PHE A 1 116 ? 24.148 2.660 -33.239 1.00 95.19 116 PHE A CA 1
ATOM 860 C C . PHE A 1 116 ? 23.909 4.079 -32.712 1.00 95.19 116 PHE A C 1
ATOM 862 O O . PHE A 1 116 ? 24.251 5.049 -33.385 1.00 95.19 116 PHE A O 1
ATOM 869 N N . LEU A 1 117 ? 23.378 4.239 -31.495 1.00 93.12 117 LEU A N 1
ATOM 870 C CA . LEU A 1 117 ? 23.261 5.555 -30.854 1.00 93.12 117 LEU A CA 1
ATOM 871 C C . LEU A 1 117 ? 24.621 6.159 -30.475 1.00 93.12 117 LEU A C 1
ATOM 873 O O . LEU A 1 117 ? 24.731 7.385 -30.399 1.00 93.12 117 LEU A O 1
ATOM 877 N N . ALA A 1 118 ? 25.644 5.342 -30.216 1.00 92.38 118 ALA A N 1
ATOM 878 C CA . ALA A 1 118 ? 27.007 5.814 -29.975 1.00 92.38 118 ALA A CA 1
ATOM 879 C C . ALA A 1 118 ? 27.696 6.263 -31.275 1.00 92.38 118 ALA A C 1
ATOM 881 O O . ALA A 1 118 ? 28.505 7.188 -31.247 1.00 92.38 118 ALA A O 1
ATOM 882 N N . GLU A 1 119 ? 27.329 5.652 -32.402 1.00 94.06 119 GLU A N 1
ATOM 883 C CA . GLU A 1 119 ? 27.802 5.996 -33.749 1.00 94.06 119 GLU A CA 1
ATOM 884 C C . GLU A 1 119 ? 26.955 7.076 -34.450 1.00 94.06 119 GLU A C 1
ATOM 886 O O . GLU A 1 119 ? 27.234 7.431 -35.594 1.00 94.06 119 GLU A O 1
ATOM 891 N N . ASP A 1 120 ? 25.911 7.587 -33.787 1.00 92.06 120 ASP A N 1
ATOM 892 C CA . ASP A 1 120 ? 24.893 8.486 -34.357 1.00 92.06 120 ASP A CA 1
ATOM 893 C C . ASP A 1 120 ? 24.223 7.929 -35.639 1.00 92.06 120 ASP A C 1
ATOM 895 O O . ASP A 1 120 ? 23.696 8.666 -36.477 1.00 92.06 120 ASP A O 1
ATOM 899 N N . ASN A 1 121 ? 24.183 6.601 -35.777 1.00 93.62 121 ASN A N 1
ATOM 900 C 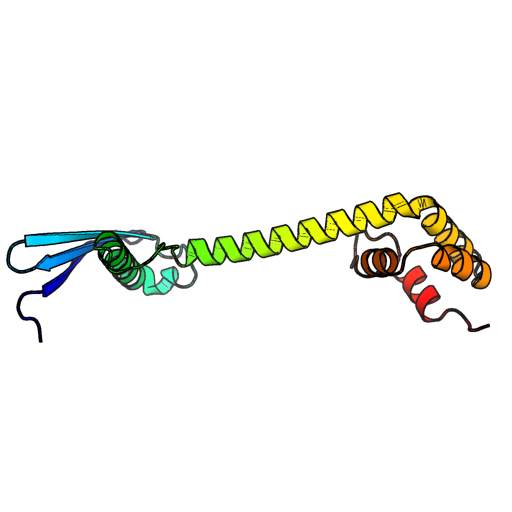CA . ASN A 1 121 ? 23.478 5.896 -36.841 1.00 93.62 121 ASN A CA 1
ATOM 901 C C . ASN A 1 121 ? 21.999 5.697 -36.464 1.00 93.62 121 ASN A C 1
ATOM 903 O O . ASN A 1 121 ? 21.558 4.620 -36.060 1.00 93.62 121 ASN A O 1
ATOM 907 N N . PHE A 1 122 ? 21.216 6.772 -36.560 1.00 91.81 122 PHE A N 1
ATOM 908 C CA . PHE A 1 122 ? 19.829 6.787 -36.082 1.00 91.81 122 PHE A CA 1
ATOM 909 C C . PHE A 1 122 ? 18.884 5.853 -36.845 1.00 91.81 122 PHE A C 1
ATOM 911 O O . PHE A 1 122 ? 17.897 5.400 -36.267 1.00 91.81 122 PHE A O 1
ATOM 918 N N . ASP A 1 123 ? 19.168 5.556 -38.112 1.00 92.19 123 ASP A N 1
ATOM 919 C CA . ASP A 1 123 ? 18.331 4.663 -38.916 1.00 92.19 123 ASP A CA 1
ATOM 920 C C . ASP A 1 123 ? 18.508 3.205 -38.489 1.00 92.19 123 ASP A C 1
ATOM 922 O O . ASP A 1 123 ? 17.521 2.528 -38.208 1.00 92.19 123 ASP A O 1
ATOM 926 N N . ALA A 1 124 ? 19.748 2.753 -38.293 1.00 92.62 124 ALA A N 1
ATOM 927 C CA . ALA A 1 124 ? 20.001 1.417 -37.758 1.00 92.62 124 ALA A CA 1
ATOM 928 C C . ALA A 1 124 ? 19.503 1.277 -36.305 1.00 92.62 124 ALA A C 1
ATOM 930 O O . ALA A 1 124 ? 18.926 0.255 -35.933 1.00 92.62 124 ALA A O 1
ATOM 931 N N . ALA A 1 125 ? 19.628 2.337 -35.492 1.00 93.62 125 ALA A N 1
ATOM 932 C CA . ALA A 1 125 ? 19.056 2.365 -34.145 1.00 93.62 125 ALA A CA 1
ATOM 933 C C . ALA A 1 125 ? 17.519 2.244 -34.155 1.00 93.62 125 ALA A C 1
ATOM 935 O O . ALA A 1 125 ? 16.949 1.607 -33.269 1.00 93.62 125 ALA A O 1
ATOM 936 N N . ARG A 1 126 ? 16.829 2.833 -35.144 1.00 92.62 126 ARG A N 1
ATOM 937 C CA . ARG A 1 126 ? 15.372 2.680 -35.327 1.00 92.62 126 ARG A CA 1
ATOM 938 C C . ARG A 1 126 ? 14.980 1.268 -35.670 1.00 92.62 126 ARG A C 1
ATOM 940 O O . ARG A 1 126 ? 14.017 0.775 -35.095 1.00 92.62 126 ARG A O 1
ATOM 947 N N . GLU A 1 127 ? 15.688 0.663 -36.613 1.00 93.88 127 GLU A N 1
ATOM 948 C CA . GLU A 1 127 ? 15.411 -0.699 -37.053 1.00 93.88 127 GLU A CA 1
ATOM 949 C C . GLU A 1 127 ? 15.571 -1.672 -35.885 1.00 93.88 127 GLU A C 1
ATOM 951 O O . GLU A 1 127 ? 14.619 -2.374 -35.557 1.00 93.88 127 GLU A O 1
ATOM 956 N N . ALA A 1 128 ? 16.694 -1.603 -35.163 1.00 94.19 128 ALA A N 1
ATOM 957 C CA . ALA A 1 128 ? 16.920 -2.418 -33.971 1.00 94.19 128 ALA A CA 1
ATOM 958 C C . ALA A 1 128 ? 15.882 -2.145 -32.865 1.00 94.19 128 ALA A C 1
ATOM 960 O O . ALA A 1 128 ? 15.378 -3.068 -32.229 1.00 94.19 128 ALA A O 1
ATOM 961 N N . TRP A 1 129 ? 15.490 -0.884 -32.646 1.00 94.50 129 TRP A N 1
ATOM 962 C CA . TRP A 1 129 ? 14.426 -0.564 -31.688 1.00 94.50 129 TRP A CA 1
ATOM 963 C C . TRP A 1 129 ? 13.056 -1.090 -32.136 1.00 94.50 129 TRP A C 1
ATOM 965 O O . TRP A 1 129 ? 12.230 -1.436 -31.294 1.00 94.50 129 TRP A O 1
ATOM 975 N N . ALA A 1 130 ? 12.786 -1.155 -33.441 1.00 94.00 130 ALA A N 1
ATOM 976 C CA . ALA A 1 130 ? 11.516 -1.622 -33.988 1.00 94.00 130 ALA A CA 1
ATOM 977 C C . ALA A 1 130 ? 11.293 -3.129 -33.791 1.00 94.00 130 ALA A C 1
ATOM 979 O O . ALA A 1 130 ? 10.136 -3.543 -33.728 1.00 94.00 130 ALA A O 1
ATOM 980 N N . GLU A 1 131 ? 12.362 -3.915 -33.633 1.00 94.44 131 GLU A N 1
ATOM 981 C CA . GLU A 1 131 ? 12.297 -5.354 -33.332 1.00 94.44 131 GLU A CA 1
ATOM 982 C C . GLU A 1 131 ? 11.697 -5.651 -31.950 1.00 94.44 131 GLU A C 1
ATOM 984 O O . GLU A 1 131 ? 11.106 -6.709 -31.743 1.00 94.44 131 GLU A O 1
ATOM 989 N N . ILE A 1 132 ? 11.801 -4.700 -31.018 1.00 94.38 132 ILE A N 1
ATOM 990 C CA . ILE A 1 132 ? 11.283 -4.827 -29.654 1.00 94.38 132 ILE A CA 1
ATOM 991 C C . ILE A 1 132 ? 9.761 -4.631 -29.658 1.00 94.38 132 ILE A C 1
ATOM 993 O O . ILE A 1 132 ? 9.233 -3.725 -30.314 1.00 94.38 132 ILE A O 1
ATOM 997 N N . SER A 1 133 ? 9.036 -5.441 -28.886 1.00 95.19 133 SER A N 1
ATOM 998 C CA . SER A 1 133 ? 7.580 -5.313 -28.755 1.00 95.19 133 SER A CA 1
ATOM 999 C C . SER A 1 133 ? 7.173 -3.985 -28.096 1.00 95.19 133 SER A C 1
ATOM 1001 O O . SER A 1 133 ? 7.895 -3.438 -27.264 1.00 95.19 133 SER A O 1
ATOM 1003 N N . ASP A 1 134 ? 5.994 -3.445 -28.422 1.00 92.25 134 ASP A N 1
ATOM 1004 C CA . ASP A 1 134 ? 5.543 -2.171 -27.834 1.00 92.25 134 ASP A CA 1
ATOM 1005 C C . ASP A 1 134 ? 5.320 -2.249 -26.310 1.00 92.25 134 ASP A C 1
ATOM 1007 O O . ASP A 1 134 ? 5.521 -1.257 -25.603 1.00 92.25 134 ASP A O 1
ATOM 1011 N N . ASP A 1 135 ? 4.966 -3.429 -25.787 1.00 90.62 135 ASP A N 1
ATOM 1012 C CA . ASP A 1 135 ? 4.833 -3.666 -24.343 1.00 90.62 135 ASP A CA 1
ATOM 1013 C C . ASP A 1 135 ? 6.200 -3.657 -23.632 1.00 90.62 135 ASP A C 1
ATOM 1015 O O . ASP A 1 135 ? 6.357 -3.042 -22.566 1.00 90.62 135 ASP A O 1
ATOM 1019 N N . ASP A 1 136 ? 7.217 -4.260 -24.253 1.00 92.44 136 ASP A N 1
ATOM 1020 C CA . ASP A 1 136 ? 8.584 -4.265 -23.730 1.00 92.44 136 ASP A CA 1
ATOM 1021 C C . ASP A 1 136 ? 9.217 -2.883 -23.827 1.00 92.44 136 ASP A C 1
ATOM 1023 O O . ASP A 1 136 ? 9.788 -2.408 -22.845 1.00 92.44 136 ASP A O 1
ATOM 1027 N N . LYS A 1 137 ? 9.030 -2.170 -24.948 1.00 92.12 137 LYS A N 1
ATOM 1028 C CA . LYS A 1 137 ? 9.449 -0.765 -25.092 1.00 92.12 137 LYS A CA 1
ATOM 1029 C C . LYS A 1 137 ? 8.896 0.088 -23.956 1.00 92.12 137 LYS A C 1
ATOM 1031 O O . LYS A 1 137 ? 9.639 0.864 -23.352 1.00 92.12 137 LYS A O 1
ATOM 1036 N N . GLY A 1 138 ? 7.608 -0.068 -23.639 1.00 89.25 138 GLY A N 1
ATOM 1037 C CA . GLY A 1 138 ? 6.972 0.615 -22.514 1.00 89.25 138 GLY A CA 1
ATOM 1038 C C . GLY A 1 138 ? 7.661 0.300 -21.185 1.00 89.25 138 GLY A C 1
ATOM 1039 O O . GLY A 1 138 ? 8.022 1.212 -20.437 1.00 89.25 138 GLY A O 1
ATOM 1040 N N . SER A 1 139 ? 7.917 -0.980 -20.921 1.00 88.38 139 SER A N 1
ATOM 1041 C CA . SER A 1 139 ? 8.570 -1.447 -19.692 1.00 88.38 139 SER A CA 1
ATOM 1042 C C . SER A 1 139 ? 10.003 -0.901 -19.564 1.00 88.38 139 SER A C 1
ATOM 1044 O O . SER A 1 139 ? 10.337 -0.259 -18.565 1.00 88.38 139 SER A O 1
ATOM 1046 N N . ILE A 1 140 ? 10.812 -1.021 -20.619 1.00 89.19 140 ILE A N 1
ATOM 1047 C CA . ILE A 1 140 ? 12.205 -0.545 -20.706 1.00 89.19 140 ILE A CA 1
ATOM 1048 C C . ILE A 1 140 ? 12.293 0.981 -20.518 1.00 89.19 140 ILE A C 1
ATOM 1050 O O . ILE A 1 140 ? 13.195 1.497 -19.844 1.00 89.19 140 ILE A O 1
ATOM 1054 N N . TRP A 1 141 ? 11.333 1.730 -21.070 1.00 86.44 141 TRP A N 1
ATOM 1055 C CA . TRP A 1 141 ? 11.297 3.191 -20.974 1.00 86.44 141 TRP A CA 1
ATOM 1056 C C . TRP A 1 141 ? 10.951 3.696 -19.567 1.00 86.44 141 TRP A C 1
ATOM 1058 O O . TRP A 1 141 ? 11.488 4.712 -19.108 1.00 86.44 141 TRP A O 1
ATOM 1068 N N . THR A 1 142 ? 10.075 2.977 -18.859 1.00 76.56 142 THR A N 1
ATOM 1069 C CA . THR A 1 142 ? 9.609 3.351 -17.511 1.00 76.56 142 THR A CA 1
ATOM 1070 C C . THR A 1 142 ? 10.626 3.109 -16.398 1.00 76.56 142 THR A C 1
ATOM 1072 O O . THR A 1 142 ? 10.442 3.639 -15.306 1.00 76.56 142 THR A O 1
ATOM 1075 N N . ALA A 1 143 ? 11.730 2.399 -16.657 1.00 65.94 143 ALA A N 1
ATOM 1076 C CA . ALA A 1 143 ? 12.800 2.179 -15.685 1.00 65.94 143 ALA A CA 1
ATOM 1077 C C . ALA A 1 143 ? 13.493 3.505 -15.314 1.00 65.94 143 ALA A C 1
ATOM 1079 O O . ALA A 1 143 ? 14.433 3.950 -15.978 1.00 65.94 143 ALA A O 1
ATOM 1080 N N . THR A 1 144 ? 12.989 4.205 -14.302 1.00 55.00 144 THR A N 1
ATOM 1081 C CA . THR A 1 144 ? 13.451 5.538 -13.910 1.00 55.00 144 THR A CA 1
ATOM 1082 C C . THR A 1 144 ? 14.633 5.448 -12.955 1.00 55.00 144 THR A C 1
ATOM 1084 O O . THR A 1 144 ? 14.475 5.158 -11.777 1.00 55.00 144 THR A O 1
ATOM 1087 N N . THR A 1 145 ? 15.808 5.796 -13.485 1.00 55.75 145 THR A N 1
ATOM 1088 C CA . THR A 1 145 ? 17.018 6.254 -12.776 1.00 55.75 145 THR A CA 1
ATOM 1089 C C . THR A 1 145 ? 17.707 5.261 -11.826 1.00 55.75 145 THR A C 1
ATOM 1091 O O . THR A 1 145 ? 17.191 4.917 -10.772 1.00 55.75 145 THR A O 1
ATOM 1094 N N . LYS A 1 146 ? 18.958 4.920 -12.188 1.00 51.16 146 LYS A N 1
ATOM 1095 C CA . LYS A 1 146 ? 19.872 3.922 -11.589 1.00 51.16 146 LYS A CA 1
ATOM 1096 C C . LYS A 1 146 ? 19.393 2.473 -11.752 1.00 51.16 146 LYS A C 1
ATOM 1098 O O . LYS A 1 146 ? 18.591 1.981 -10.975 1.00 51.16 146 LYS A O 1
ATOM 1103 N N . GLY A 1 147 ? 19.935 1.797 -12.770 1.00 58.81 147 GLY A N 1
ATOM 1104 C CA . GLY A 1 147 ? 19.662 0.384 -13.076 1.00 58.81 147 GLY A CA 1
ATOM 1105 C C . GLY A 1 147 ? 18.841 0.140 -14.349 1.00 58.81 147 GLY A C 1
ATOM 1106 O O . GLY A 1 147 ? 18.682 -1.006 -14.747 1.00 58.81 147 GLY A O 1
ATOM 1107 N N . GLY A 1 148 ? 18.342 1.192 -15.008 1.00 71.38 148 GLY A N 1
ATOM 1108 C CA . GLY A 1 148 ? 17.663 1.077 -16.304 1.00 71.38 148 GLY A CA 1
ATOM 1109 C C . GLY A 1 148 ? 18.635 0.869 -17.472 1.00 71.38 148 GLY A C 1
ATOM 1110 O O . GLY A 1 148 ? 19.754 1.383 -17.445 1.00 71.38 148 GLY A O 1
ATOM 1111 N N . TRP A 1 149 ? 18.188 0.159 -18.514 1.00 82.00 149 TRP A N 1
ATOM 1112 C CA . TRP A 1 149 ? 19.008 -0.124 -19.697 1.00 82.00 149 TRP A CA 1
ATOM 1113 C C . TRP A 1 149 ? 19.290 1.109 -20.571 1.00 82.00 149 TRP A C 1
ATOM 1115 O O . TRP A 1 149 ? 20.272 1.133 -21.289 1.00 82.00 149 TRP A O 1
ATOM 1125 N N . LEU A 1 150 ? 18.495 2.172 -20.543 1.00 85.56 150 LEU A N 1
ATOM 1126 C CA . LEU A 1 150 ? 18.806 3.368 -21.339 1.00 85.56 150 LEU A CA 1
ATOM 1127 C C . LEU A 1 150 ? 19.304 4.488 -20.434 1.00 85.56 150 LEU A C 1
ATOM 1129 O O . LEU A 1 150 ? 18.624 4.866 -19.474 1.00 85.56 150 LEU A O 1
ATOM 1133 N N . THR A 1 151 ? 20.471 5.030 -20.763 1.00 87.94 151 THR A N 1
ATOM 1134 C CA . THR A 1 151 ? 21.029 6.225 -20.136 1.00 87.94 151 THR A CA 1
ATOM 1135 C C . THR A 1 151 ? 20.178 7.454 -20.456 1.00 87.94 151 THR A C 1
ATOM 1137 O O . THR A 1 151 ? 19.364 7.473 -21.382 1.00 87.94 151 THR A O 1
ATOM 1140 N N . THR A 1 152 ? 20.359 8.522 -19.677 1.00 86.44 152 THR A N 1
ATOM 1141 C CA . THR A 1 152 ? 19.657 9.790 -19.914 1.00 86.44 152 THR A CA 1
ATOM 1142 C C . THR A 1 152 ? 19.956 10.363 -21.304 1.00 86.44 152 THR A C 1
ATOM 1144 O O . THR A 1 152 ? 19.048 10.906 -21.931 1.00 86.44 152 THR A O 1
ATOM 1147 N N . ASP A 1 153 ? 21.195 10.221 -21.782 1.00 87.75 153 ASP A N 1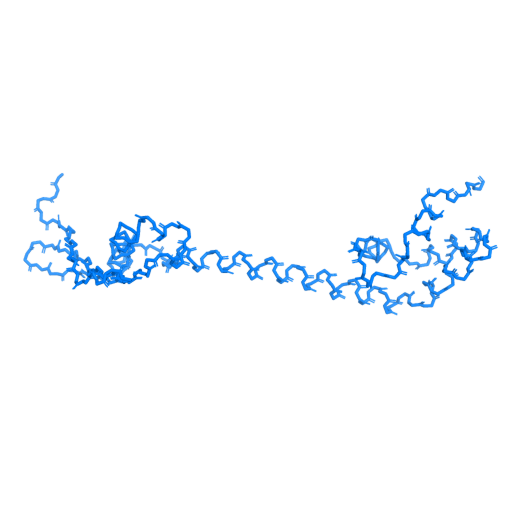
ATOM 1148 C CA . ASP A 1 153 ? 21.627 10.716 -23.093 1.00 87.75 153 ASP A CA 1
ATOM 1149 C C . ASP A 1 153 ? 21.019 9.900 -24.242 1.00 87.75 153 ASP A C 1
ATOM 1151 O O . ASP A 1 153 ? 20.377 10.467 -25.121 1.00 87.75 153 ASP A O 1
ATOM 1155 N N . GLU A 1 154 ? 21.082 8.566 -24.176 1.00 89.75 154 GLU A N 1
ATOM 1156 C CA . GLU A 1 154 ? 20.449 7.681 -25.168 1.00 89.75 154 GLU A CA 1
ATOM 1157 C C . GLU A 1 154 ? 18.941 7.947 -25.275 1.00 89.75 154 GLU A C 1
ATOM 1159 O O . GLU A 1 154 ? 18.404 8.092 -26.371 1.00 89.75 154 GLU A O 1
ATOM 1164 N N . ARG A 1 155 ? 18.248 8.115 -24.139 1.00 89.00 155 ARG A N 1
ATOM 1165 C CA . ARG A 1 155 ? 16.823 8.491 -24.134 1.00 89.00 155 ARG A CA 1
ATOM 1166 C C . ARG A 1 155 ? 16.577 9.851 -24.770 1.00 89.00 155 ARG A C 1
ATOM 1168 O O . ARG A 1 155 ? 15.524 10.052 -25.373 1.00 89.00 155 ARG A O 1
ATOM 1175 N N . HIS A 1 156 ? 17.489 10.804 -24.589 1.00 89.62 156 HIS A N 1
ATOM 1176 C CA . HIS A 1 156 ? 17.385 12.105 -25.236 1.00 89.62 156 HIS A CA 1
ATOM 1177 C C . HIS A 1 156 ? 17.530 11.954 -26.751 1.00 89.62 156 HIS A C 1
ATOM 1179 O O . HIS A 1 156 ? 16.615 12.357 -27.465 1.00 89.62 156 HIS A O 1
ATOM 1185 N N . LYS A 1 157 ? 18.589 11.277 -27.215 1.00 90.00 157 LYS A N 1
ATOM 1186 C CA . LYS A 1 157 ? 18.822 10.967 -28.632 1.00 90.00 157 LYS A CA 1
ATOM 1187 C C . LYS A 1 157 ? 17.630 10.256 -29.271 1.00 90.00 157 LYS A C 1
ATOM 1189 O O . LYS A 1 157 ? 17.187 10.662 -30.332 1.00 90.00 157 LYS A O 1
ATOM 1194 N N . MET A 1 158 ? 17.037 9.262 -28.609 1.00 89.50 158 MET A N 1
ATOM 1195 C CA . MET A 1 158 ? 15.857 8.550 -29.124 1.00 89.50 158 MET A CA 1
ATOM 1196 C C . MET A 1 158 ? 14.590 9.418 -29.183 1.00 89.50 158 MET A C 1
ATOM 1198 O O . MET A 1 158 ? 13.735 9.199 -30.034 1.00 89.50 158 MET A O 1
ATOM 1202 N N . LYS A 1 159 ? 14.436 10.414 -28.298 1.00 88.69 159 LYS A N 1
ATOM 1203 C CA . LYS A 1 159 ? 13.308 11.365 -28.362 1.00 88.69 159 LYS A CA 1
ATOM 1204 C C . LYS A 1 159 ? 13.475 12.395 -29.476 1.00 88.69 159 LYS A C 1
ATOM 1206 O O . LYS A 1 159 ? 12.475 12.901 -29.977 1.00 88.69 159 LYS A O 1
ATOM 1211 N N . THR A 1 160 ? 14.715 12.748 -29.806 1.00 86.50 160 THR A N 1
ATOM 1212 C CA . THR A 1 160 ? 15.058 13.817 -30.755 1.00 86.50 160 THR A CA 1
ATOM 1213 C C . THR A 1 160 ? 15.674 13.301 -32.052 1.00 86.50 160 THR A C 1
ATOM 1215 O O . THR A 1 160 ? 16.122 14.105 -32.867 1.00 86.50 160 THR A O 1
ATOM 1218 N N . TRP A 1 161 ? 15.680 11.982 -32.265 1.00 84.00 161 TRP A N 1
ATOM 1219 C CA . TRP A 1 161 ? 16.276 11.362 -33.441 1.00 84.00 161 TRP A CA 1
ATOM 1220 C C . TRP A 1 161 ? 15.691 11.968 -34.735 1.00 84.00 161 TRP A C 1
ATOM 1222 O O . TRP A 1 161 ? 14.469 12.089 -34.866 1.00 84.00 161 TRP A O 1
ATOM 1232 N N . PRO A 1 162 ? 16.526 12.373 -35.705 1.00 75.69 162 PRO A N 1
ATOM 1233 C CA . PRO A 1 162 ? 16.086 13.117 -36.888 1.00 75.69 162 PRO 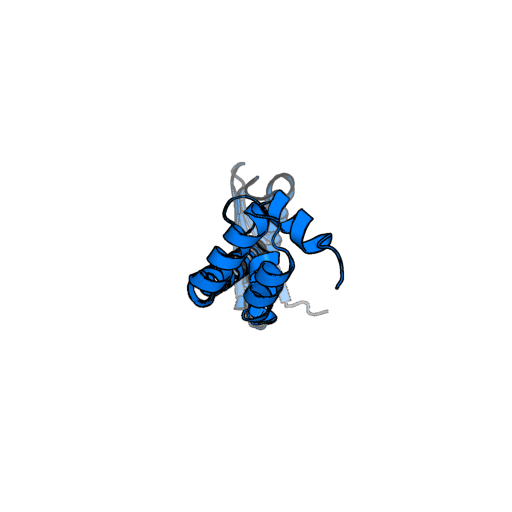A CA 1
ATOM 1234 C C . PRO A 1 162 ? 15.145 12.279 -37.756 1.00 75.69 162 PRO A C 1
ATOM 1236 O O . PRO A 1 162 ? 15.496 11.156 -38.105 1.00 75.69 162 PRO A O 1
ATOM 1239 N N . SER A 1 163 ? 13.948 12.784 -38.066 1.00 68.69 163 SER A N 1
ATOM 1240 C CA . SER A 1 163 ? 12.967 12.083 -38.910 1.00 68.69 163 SER A CA 1
ATOM 1241 C C . SER A 1 163 ? 13.560 11.698 -40.270 1.00 68.69 163 SER A C 1
ATOM 1243 O O . SER A 1 163 ? 14.368 12.463 -40.798 1.00 68.69 163 SER A O 1
ATOM 1245 N N . GLN A 1 164 ? 13.131 10.550 -40.814 1.00 57.16 164 GLN A N 1
ATOM 1246 C CA . GLN A 1 164 ? 13.371 10.189 -42.220 1.00 57.16 164 GLN A CA 1
ATOM 1247 C C . GLN A 1 164 ? 12.879 11.281 -43.174 1.00 57.16 164 GLN A C 1
ATOM 1249 O O . GLN A 1 164 ? 11.820 11.888 -42.878 1.00 57.16 164 GLN A O 1
#

Secondary structure (DSSP, 8-state):
--TTEEEEEEEEEE-SSEEEEEEEEEETTEEEEEEEEEEETTSSTTHHHHHHHHHHHHHHHHHHHHTT-S-S----HHHHHHHHHHHHHHHHHHHHHHHHHHHHHTHHHHHHHHHHHHTT-HHHHHHHHHTS-HHHHHHHHH--SSS-SS-HHHHHHHHHPPP-

InterPro domains:
  IPR059827 Slr1353, N-terminal [PF27148] (3-66)